Protein AF-A0A7R9CPY8-F1 (afdb_monomer_lite)

Foldseek 3Di:
DDDDDDDDDPPPVPPQFFDADPPPRHGWDGPVQFDDDDQPQFPDWDWDCGPNDTGQIFGWHAAPVRDTDGDTDGNDTDFDFDDDWAPPRDSHPPDTDTFTAHPPPRHTDDD

Structure (mmCIF, N/CA/C/O backbone):
data_AF-A0A7R9CPY8-F1
#
_entry.id   AF-A0A7R9CPY8-F1
#
loop_
_atom_site.group_PDB
_atom_site.id
_atom_site.type_symbol
_atom_site.label_atom_id
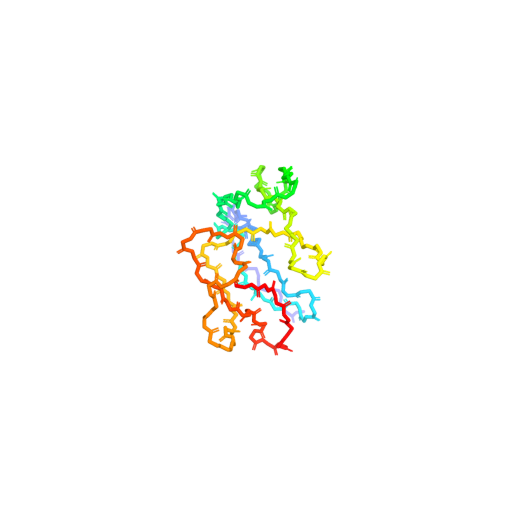_atom_site.label_alt_id
_atom_site.label_comp_id
_atom_site.label_asym_id
_atom_site.label_entity_id
_atom_site.label_seq_id
_atom_site.pdbx_PDB_ins_code
_atom_site.Cartn_x
_atom_site.Cartn_y
_atom_site.Cartn_z
_atom_site.occupancy
_atom_site.B_iso_or_equiv
_atom_site.auth_seq_id
_atom_site.auth_comp_id
_atom_site.auth_asym_id
_atom_site.auth_atom_id
_atom_site.pdbx_PDB_model_num
ATOM 1 N N . MET A 1 1 ? 20.192 -22.868 -36.093 1.00 41.28 1 MET A N 1
ATOM 2 C CA . MET A 1 1 ? 19.939 -21.900 -37.187 1.00 41.28 1 MET A CA 1
ATOM 3 C C . MET A 1 1 ? 18.525 -21.379 -36.985 1.00 41.28 1 MET A C 1
ATOM 5 O O . MET A 1 1 ? 17.602 -22.152 -37.130 1.00 41.28 1 MET A O 1
ATOM 9 N N . SER A 1 2 ? 18.276 -20.180 -36.475 1.00 39.16 2 SER A N 1
ATOM 10 C CA . SER A 1 2 ? 18.749 -18.899 -36.993 1.00 39.16 2 SER A CA 1
ATOM 11 C C . SER A 1 2 ? 18.860 -17.881 -35.854 1.00 39.16 2 SER A C 1
ATOM 13 O O . SER A 1 2 ? 17.852 -17.400 -35.345 1.00 39.16 2 SER A O 1
ATOM 15 N N . THR A 1 3 ? 20.089 -17.529 -35.491 1.00 39.97 3 THR A N 1
ATOM 16 C CA . THR A 1 3 ? 20.405 -16.391 -34.624 1.00 39.97 3 THR A CA 1
ATOM 17 C C . THR A 1 3 ? 20.321 -15.127 -35.478 1.00 39.97 3 THR A C 1
ATOM 19 O O . THR A 1 3 ? 21.138 -14.948 -36.378 1.00 39.97 3 THR A O 1
ATOM 22 N N . ARG A 1 4 ? 19.328 -14.260 -35.252 1.00 45.44 4 ARG A N 1
ATOM 23 C CA . ARG A 1 4 ? 19.349 -12.905 -35.823 1.00 45.44 4 ARG A CA 1
ATOM 24 C C . ARG A 1 4 ? 20.069 -11.988 -34.842 1.00 45.44 4 ARG A C 1
ATOM 26 O O . ARG A 1 4 ? 19.503 -11.596 -33.830 1.00 45.44 4 ARG A O 1
ATOM 33 N N . TYR A 1 5 ? 21.326 -11.684 -35.152 1.00 41.34 5 TYR A N 1
ATOM 34 C CA . TYR A 1 5 ? 22.043 -10.559 -34.567 1.00 41.34 5 TYR A CA 1
ATOM 35 C C . TYR A 1 5 ? 21.476 -9.261 -35.150 1.00 41.34 5 TYR A C 1
ATOM 37 O O . TYR A 1 5 ? 21.423 -9.102 -36.369 1.00 41.34 5 TYR A O 1
ATOM 45 N N . LEU A 1 6 ? 21.077 -8.336 -34.279 1.00 48.59 6 LEU A N 1
ATOM 46 C CA . LEU A 1 6 ? 21.001 -6.917 -34.604 1.00 48.59 6 LEU A CA 1
ATOM 47 C C . LEU A 1 6 ? 22.124 -6.193 -33.861 1.00 48.59 6 LEU A C 1
ATOM 49 O O . LEU A 1 6 ? 22.570 -6.597 -32.790 1.00 48.59 6 LEU A O 1
ATOM 53 N N . THR A 1 7 ? 22.634 -5.185 -34.545 1.00 43.38 7 THR A N 1
ATOM 54 C CA . THR A 1 7 ? 23.938 -4.551 -34.410 1.00 43.38 7 THR A CA 1
ATOM 55 C C . THR A 1 7 ? 24.119 -3.670 -33.177 1.00 43.38 7 THR A C 1
ATOM 57 O O . THR A 1 7 ? 23.185 -3.071 -32.658 1.00 43.38 7 THR A O 1
ATOM 60 N N . ASN A 1 8 ? 25.393 -3.564 -32.803 1.00 54.09 8 ASN A N 1
ATOM 61 C CA . ASN A 1 8 ? 26.033 -2.698 -31.819 1.00 54.09 8 ASN A CA 1
ATOM 62 C C . ASN A 1 8 ? 25.437 -1.273 -31.702 1.00 54.09 8 ASN A C 1
ATOM 64 O O . ASN A 1 8 ? 25.720 -0.387 -32.503 1.00 54.09 8 ASN A O 1
ATOM 68 N N . ALA A 1 9 ? 24.698 -1.047 -30.624 1.00 44.91 9 ALA A N 1
ATOM 69 C CA . ALA A 1 9 ? 24.768 0.157 -29.805 1.00 44.91 9 ALA A CA 1
ATOM 70 C C . ALA A 1 9 ? 24.902 -0.358 -28.370 1.00 44.91 9 ALA A C 1
ATOM 72 O O . ALA A 1 9 ? 24.351 -1.424 -28.081 1.00 44.91 9 ALA A O 1
ATOM 73 N N . ALA A 1 10 ? 25.639 0.336 -27.498 1.00 51.06 10 ALA A N 1
ATOM 74 C CA . ALA A 1 10 ? 25.699 0.022 -26.074 1.00 51.06 10 ALA A CA 1
ATOM 75 C C . ALA A 1 10 ? 24.273 0.038 -25.510 1.00 51.06 10 ALA A C 1
ATOM 77 O O . ALA A 1 10 ? 23.751 1.067 -25.092 1.00 51.06 10 ALA A O 1
ATOM 78 N N . SER A 1 11 ? 23.618 -1.115 -25.596 1.00 50.44 11 SER A N 1
ATOM 79 C CA . SER A 1 11 ? 22.293 -1.346 -25.083 1.00 50.44 11 SER A CA 1
ATOM 80 C C . SER A 1 11 ? 22.520 -1.428 -23.595 1.00 50.44 11 SER A C 1
ATOM 82 O O . SER A 1 11 ? 22.930 -2.462 -23.070 1.00 50.44 11 SER A O 1
ATOM 84 N N . THR A 1 12 ? 22.320 -0.306 -22.914 1.00 47.22 12 THR A N 1
ATOM 85 C CA . THR A 1 12 ? 21.840 -0.369 -21.548 1.00 47.22 12 THR A CA 1
ATOM 86 C C . THR A 1 12 ? 20.642 -1.301 -21.614 1.00 47.22 12 THR A C 1
ATOM 88 O O . THR A 1 12 ? 19.583 -0.947 -22.127 1.00 47.22 12 THR A O 1
ATOM 91 N N . VAL A 1 13 ? 20.839 -2.557 -21.213 1.00 53.62 13 VAL A N 1
ATOM 92 C CA . VAL A 1 13 ? 19.719 -3.432 -20.913 1.00 53.62 13 VAL A CA 1
ATOM 93 C C . VAL A 1 13 ? 18.980 -2.660 -19.833 1.00 53.62 13 VAL A C 1
ATOM 95 O O . VAL A 1 13 ? 19.462 -2.559 -18.705 1.00 53.62 13 VAL A O 1
ATOM 98 N N . LEU A 1 14 ? 17.890 -1.989 -20.205 1.00 56.19 14 LEU A N 1
ATOM 99 C CA . LEU A 1 14 ? 16.954 -1.442 -19.244 1.00 56.19 14 LEU A CA 1
ATOM 100 C C . LEU A 1 14 ? 16.472 -2.669 -18.484 1.00 56.19 14 LEU A C 1
ATOM 102 O O . LEU A 1 14 ? 15.665 -3.439 -18.997 1.00 56.19 14 LEU A O 1
ATOM 106 N N . SER A 1 15 ? 17.074 -2.920 -17.322 1.00 61.72 15 SER A N 1
ATOM 107 C CA . SER A 1 15 ? 16.630 -3.957 -16.403 1.00 61.72 15 SER A CA 1
ATOM 108 C C . SER A 1 15 ? 15.229 -3.555 -15.979 1.00 61.72 15 SER A C 1
ATOM 110 O O . SER A 1 15 ? 15.061 -2.734 -15.078 1.00 61.72 15 SER A O 1
ATOM 112 N N . MET A 1 16 ? 14.225 -4.050 -16.699 1.00 69.25 16 MET A N 1
ATOM 113 C CA . MET A 1 16 ? 12.835 -3.804 -16.365 1.00 69.25 16 MET A CA 1
ATOM 114 C C . MET A 1 16 ? 12.555 -4.587 -15.088 1.00 69.25 16 MET A C 1
ATOM 116 O O . MET A 1 16 ? 12.455 -5.812 -15.088 1.00 69.25 16 MET A O 1
ATOM 120 N N . ASN A 1 17 ? 12.531 -3.868 -13.975 1.00 88.38 17 ASN A N 1
ATOM 121 C CA . ASN A 1 17 ? 12.313 -4.448 -12.667 1.00 88.38 17 ASN A CA 1
ATOM 122 C C . ASN A 1 17 ? 10.814 -4.398 -12.378 1.00 88.38 17 ASN A C 1
ATOM 124 O O . ASN A 1 17 ? 10.264 -3.318 -12.154 1.00 88.38 17 ASN A O 1
ATOM 128 N N . PHE A 1 18 ? 10.171 -5.561 -12.372 1.00 92.50 18 PHE A N 1
ATOM 129 C CA . PHE A 1 18 ? 8.742 -5.703 -12.116 1.00 92.50 18 PHE A CA 1
ATOM 130 C C . PHE A 1 18 ? 8.470 -6.351 -10.763 1.00 92.50 18 PHE A C 1
ATOM 132 O O . PHE A 1 18 ? 9.186 -7.248 -10.314 1.00 92.50 18 PHE A O 1
ATOM 139 N N . LEU A 1 19 ? 7.391 -5.906 -10.127 1.00 94.88 19 LEU A N 1
ATOM 140 C CA . LEU A 1 19 ? 6.710 -6.665 -9.094 1.00 94.88 19 LEU A CA 1
ATOM 141 C C . LEU A 1 19 ? 5.840 -7.708 -9.795 1.00 94.88 19 LEU A C 1
ATOM 143 O O . LEU A 1 19 ? 5.101 -7.381 -10.723 1.00 94.88 19 LEU A O 1
ATOM 147 N N . LEU A 1 20 ? 5.938 -8.956 -9.340 1.00 96.31 20 LEU A N 1
ATOM 148 C CA . LEU A 1 20 ? 5.222 -10.091 -9.913 1.00 96.31 20 LEU A CA 1
ATOM 149 C C . LEU A 1 20 ? 4.229 -10.661 -8.904 1.00 96.31 20 LEU A C 1
ATOM 151 O O . LEU A 1 20 ? 4.467 -10.655 -7.692 1.00 96.31 20 LEU A O 1
ATOM 155 N N . CYS A 1 21 ? 3.132 -11.216 -9.407 1.00 98.06 21 CYS A N 1
ATOM 156 C CA . CYS A 1 21 ? 2.243 -12.047 -8.619 1.00 98.06 21 CYS A CA 1
ATOM 157 C C . CYS A 1 21 ? 3.017 -13.287 -8.174 1.00 98.06 21 CYS A C 1
ATOM 159 O O . CYS A 1 21 ? 3.499 -14.056 -9.003 1.00 98.06 21 CYS A O 1
ATOM 161 N N . ARG A 1 22 ? 3.104 -13.510 -6.861 1.00 97.12 22 ARG A N 1
ATOM 162 C CA . ARG A 1 22 ? 3.815 -14.670 -6.315 1.00 97.12 22 ARG A CA 1
ATOM 163 C C . ARG A 1 22 ? 3.209 -16.005 -6.759 1.00 97.12 22 ARG A C 1
ATOM 165 O O . ARG A 1 22 ? 3.945 -16.975 -6.882 1.00 97.12 22 ARG A O 1
ATOM 172 N N . GLU A 1 23 ? 1.897 -16.038 -6.981 1.00 98.44 23 GLU A N 1
ATOM 173 C CA . GLU A 1 23 ? 1.166 -17.266 -7.299 1.00 98.44 23 GLU A CA 1
ATOM 174 C C . GLU A 1 23 ? 1.342 -17.698 -8.763 1.00 98.44 23 GLU A C 1
ATOM 176 O O . GLU A 1 23 ? 1.545 -18.875 -9.033 1.00 98.44 23 GLU A O 1
ATOM 181 N N . CYS A 1 24 ? 1.279 -16.762 -9.719 1.00 98.12 24 CYS A N 1
ATOM 182 C CA . CYS A 1 24 ? 1.283 -17.095 -11.153 1.00 98.12 24 CYS A CA 1
ATOM 183 C C . CYS A 1 24 ? 2.403 -16.444 -11.977 1.00 98.12 24 CYS A C 1
ATOM 185 O O . CYS A 1 24 ? 2.529 -16.735 -13.163 1.00 98.12 24 CYS A O 1
ATOM 187 N N . GLY A 1 25 ? 3.203 -15.554 -11.386 1.00 97.31 25 GLY A N 1
ATOM 188 C CA . GLY A 1 25 ? 4.303 -14.868 -12.068 1.00 97.31 25 GLY A CA 1
ATOM 189 C C . GLY A 1 25 ? 3.891 -13.710 -12.980 1.00 97.31 25 GLY A C 1
ATOM 190 O O . GLY A 1 25 ? 4.763 -13.113 -13.596 1.00 97.31 25 GLY A O 1
ATOM 191 N N . ALA A 1 26 ? 2.601 -13.369 -13.067 1.00 97.44 26 ALA A N 1
ATOM 192 C CA . ALA A 1 26 ? 2.146 -12.239 -13.874 1.00 97.44 26 ALA A CA 1
ATOM 193 C C . ALA A 1 26 ? 2.645 -10.889 -13.335 1.00 97.44 26 ALA A C 1
ATOM 195 O O . ALA A 1 26 ? 2.687 -10.685 -12.118 1.00 97.44 26 ALA A O 1
ATOM 196 N N . ASP A 1 27 ? 2.945 -9.955 -14.236 1.00 96.25 27 ASP A N 1
ATOM 197 C CA . ASP A 1 27 ? 3.370 -8.599 -13.890 1.00 96.25 27 ASP A CA 1
ATOM 198 C C . ASP A 1 27 ? 2.250 -7.840 -13.161 1.00 96.25 27 ASP A C 1
ATOM 200 O O . ASP A 1 27 ? 1.129 -7.715 -13.659 1.00 96.25 27 ASP A O 1
ATOM 204 N N . THR A 1 28 ? 2.550 -7.303 -11.976 1.00 97.06 28 THR A N 1
ATOM 205 C CA . THR A 1 28 ? 1.597 -6.511 -11.181 1.00 97.06 28 THR A CA 1
ATOM 206 C C . THR A 1 28 ? 1.913 -5.027 -11.237 1.00 97.06 28 THR A C 1
ATOM 208 O O . THR A 1 28 ? 0.999 -4.215 -11.332 1.00 97.06 28 THR A O 1
ATOM 211 N N . ALA A 1 29 ? 3.185 -4.635 -11.209 1.00 96.56 29 ALA A N 1
ATOM 212 C CA . ALA A 1 29 ? 3.582 -3.237 -11.328 1.00 96.56 29 ALA A CA 1
ATOM 213 C C . ALA A 1 29 ? 5.037 -3.109 -11.776 1.00 96.56 29 ALA A C 1
ATOM 215 O O . ALA A 1 29 ? 5.891 -3.901 -11.382 1.00 96.56 29 ALA A O 1
ATOM 216 N N . ASP A 1 30 ?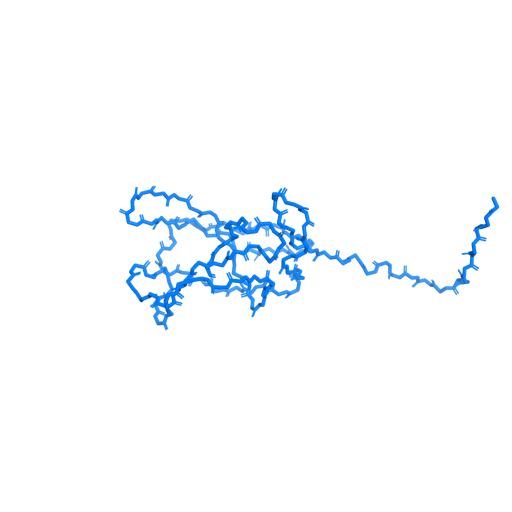 5.339 -2.062 -12.537 1.00 94.19 30 ASP A N 1
ATOM 217 C CA . ASP A 1 30 ? 6.719 -1.622 -12.723 1.00 94.19 30 ASP A CA 1
ATOM 218 C C . ASP A 1 30 ? 7.263 -1.047 -11.401 1.00 94.19 30 ASP A C 1
ATOM 220 O O . ASP A 1 30 ? 6.571 -0.306 -10.697 1.00 94.19 30 ASP A O 1
ATOM 224 N N . SER A 1 31 ? 8.503 -1.376 -11.040 1.00 93.44 31 SER A N 1
ATOM 225 C CA . SER A 1 31 ? 9.130 -0.907 -9.793 1.00 93.44 31 SER A CA 1
ATOM 226 C C . SER A 1 31 ? 9.324 0.615 -9.717 1.00 93.44 31 SER A C 1
ATOM 228 O O . SER A 1 31 ? 9.485 1.170 -8.621 1.00 93.44 31 SER A O 1
ATOM 230 N N . SER A 1 32 ? 9.266 1.322 -10.849 1.00 92.12 32 SER A N 1
ATOM 231 C CA . SER A 1 32 ? 9.211 2.787 -10.891 1.00 92.12 32 SER A CA 1
ATOM 232 C C . SER A 1 32 ? 7.962 3.344 -10.204 1.00 92.12 32 SER A C 1
ATOM 234 O O . SER A 1 32 ? 8.015 4.452 -9.670 1.00 92.12 32 SER A O 1
ATOM 236 N N . TYR A 1 33 ? 6.881 2.561 -10.117 1.00 95.31 33 TYR A N 1
ATOM 237 C CA . TYR A 1 33 ? 5.663 2.944 -9.408 1.00 95.31 33 TYR A CA 1
ATOM 238 C C . TYR A 1 33 ? 5.749 2.790 -7.891 1.00 95.31 33 TYR A C 1
ATOM 240 O O . TYR A 1 33 ? 4.815 3.208 -7.212 1.00 95.31 33 TYR A O 1
ATOM 248 N N . LEU A 1 34 ? 6.844 2.260 -7.328 1.00 94.38 34 LEU A N 1
ATOM 249 C CA . LEU A 1 34 ? 7.062 2.338 -5.880 1.00 94.38 34 LEU A CA 1
ATOM 250 C C . LEU A 1 34 ? 7.033 3.805 -5.446 1.00 94.38 34 LEU A C 1
ATOM 252 O O . LEU A 1 34 ? 7.801 4.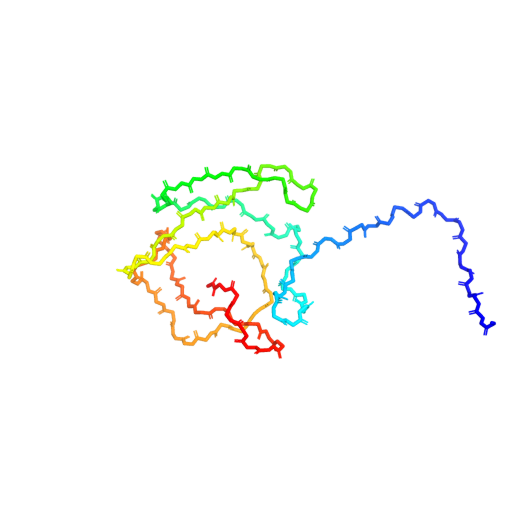638 -5.944 1.00 94.38 34 LEU A O 1
ATOM 256 N N . TYR A 1 35 ? 6.122 4.094 -4.527 1.00 93.00 35 TYR A N 1
ATOM 257 C CA . TYR A 1 35 ? 5.814 5.427 -4.043 1.00 93.00 35 TYR A CA 1
ATOM 258 C C . TYR A 1 35 ? 5.834 5.414 -2.523 1.00 93.00 35 TYR A C 1
ATOM 260 O O . TYR A 1 35 ? 5.367 4.458 -1.917 1.00 93.00 35 TYR A O 1
ATOM 268 N N . ASN A 1 36 ? 6.373 6.453 -1.892 1.00 90.31 36 ASN A N 1
ATOM 269 C CA . ASN A 1 36 ? 6.625 6.444 -0.454 1.00 90.31 36 ASN A CA 1
ATOM 270 C C . ASN A 1 36 ? 5.521 7.213 0.284 1.00 90.31 36 ASN A C 1
ATOM 272 O O . ASN A 1 36 ? 5.674 8.405 0.541 1.00 90.31 36 ASN A O 1
ATOM 276 N N . ILE A 1 37 ? 4.426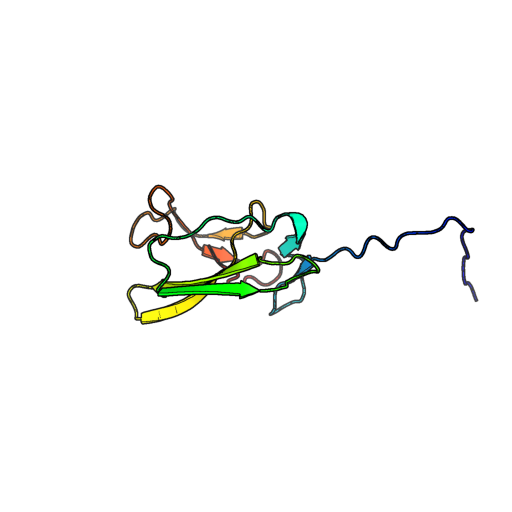 6.532 0.639 1.00 91.62 37 ILE A N 1
ATOM 277 C CA . ILE A 1 37 ? 3.453 7.033 1.621 1.00 91.62 37 ILE A CA 1
ATOM 278 C C . ILE A 1 37 ? 3.600 6.226 2.901 1.00 91.62 37 ILE A C 1
ATOM 280 O O . ILE A 1 37 ? 3.545 4.997 2.887 1.00 91.62 37 ILE A O 1
ATOM 284 N N . PHE A 1 38 ? 3.715 6.933 4.020 1.00 93.69 38 PHE A N 1
ATOM 285 C CA . PHE A 1 38 ? 3.748 6.322 5.339 1.00 93.69 38 PHE A CA 1
ATOM 286 C C . PHE A 1 38 ? 2.351 6.275 5.953 1.00 93.69 38 PHE A C 1
ATOM 288 O O . PHE A 1 38 ? 1.640 7.277 6.001 1.00 93.69 38 PHE A O 1
ATOM 295 N N . SER A 1 39 ? 1.981 5.104 6.451 1.00 96.44 39 SER A N 1
ATOM 296 C CA . SER A 1 39 ? 0.838 4.925 7.329 1.00 96.44 39 SER A CA 1
ATOM 297 C C . SER A 1 39 ? 1.225 5.360 8.750 1.00 96.44 39 SER A C 1
ATOM 299 O O . SER A 1 39 ? 2.236 4.879 9.272 1.00 96.44 39 SER A O 1
ATOM 301 N N . PRO A 1 40 ? 0.420 6.205 9.419 1.00 96.38 40 PRO A N 1
ATOM 302 C CA . PRO A 1 40 ? 0.607 6.513 10.838 1.00 96.38 40 PRO A CA 1
ATOM 303 C C . PRO A 1 40 ? 0.267 5.327 11.757 1.00 96.38 40 PRO A C 1
ATOM 305 O O . PRO A 1 40 ? 0.531 5.391 12.951 1.00 96.38 40 PRO A O 1
ATOM 308 N N . LEU A 1 41 ? -0.319 4.255 11.211 1.00 96.75 41 LEU A N 1
ATOM 309 C CA . LEU A 1 41 ? -0.668 3.026 11.925 1.00 96.75 41 LEU A CA 1
ATOM 310 C C . LEU A 1 41 ? 0.368 1.905 11.718 1.00 96.75 41 LEU A C 1
ATOM 312 O O . LEU A 1 41 ? 0.151 0.777 12.157 1.00 96.75 41 LEU A O 1
ATOM 316 N N . ALA A 1 42 ? 1.498 2.191 11.059 1.00 97.25 42 ALA A N 1
ATOM 317 C CA . ALA A 1 42 ? 2.597 1.240 10.924 1.00 97.25 42 ALA A CA 1
ATOM 318 C C . ALA A 1 42 ? 3.215 0.920 12.293 1.00 97.25 42 ALA A C 1
ATOM 320 O O . ALA A 1 42 ? 3.728 1.805 12.973 1.00 97.25 42 ALA A O 1
ATOM 321 N N . LEU A 1 43 ? 3.224 -0.363 12.667 1.00 96.75 43 LEU A N 1
ATOM 322 C CA . LEU A 1 43 ? 3.848 -0.838 13.906 1.00 96.75 43 LEU A CA 1
ATOM 323 C C . LEU A 1 43 ? 5.370 -0.692 13.854 1.00 96.75 43 LEU A C 1
ATOM 325 O O . LEU A 1 43 ? 6.015 -0.330 14.833 1.00 96.75 43 LEU A O 1
ATOM 329 N N . VAL A 1 44 ? 5.942 -1.021 12.696 1.00 94.81 44 VAL A N 1
ATOM 330 C CA . VAL A 1 44 ? 7.375 -0.944 12.414 1.00 94.81 44 VAL A CA 1
ATOM 331 C C . VAL A 1 44 ? 7.556 -0.533 10.961 1.00 94.81 44 VAL A C 1
ATOM 333 O O . VAL A 1 44 ? 6.819 -0.972 10.075 1.00 94.81 44 VAL A O 1
ATOM 336 N N . GLN A 1 45 ? 8.576 0.276 10.707 1.00 90.81 45 GLN A N 1
ATOM 337 C CA . GLN A 1 45 ? 9.000 0.656 9.368 1.00 90.81 45 GLN A CA 1
ATOM 338 C C . GLN A 1 45 ? 10.447 0.216 9.161 1.00 90.81 45 GLN A C 1
ATOM 340 O O . GLN A 1 45 ? 11.285 0.348 10.051 1.00 90.81 45 GLN A O 1
ATOM 345 N N . SER A 1 46 ? 10.741 -0.321 7.980 1.00 92.75 46 SER A N 1
ATOM 346 C CA . SER A 1 46 ? 12.106 -0.667 7.587 1.00 92.75 46 SER A CA 1
ATOM 347 C C . SER A 1 46 ? 12.376 -0.187 6.172 1.00 92.75 46 SER A C 1
ATOM 349 O O . SER A 1 46 ? 11.582 -0.430 5.265 1.00 92.75 46 SER A O 1
ATOM 351 N N . ASN A 1 47 ? 13.509 0.478 5.987 1.00 93.38 47 ASN A N 1
ATOM 352 C CA . ASN A 1 47 ? 13.994 0.847 4.668 1.00 93.38 47 ASN A CA 1
ATOM 353 C C . ASN A 1 47 ? 14.704 -0.353 4.051 1.00 93.38 47 ASN A C 1
ATOM 355 O O . ASN A 1 47 ? 15.647 -0.887 4.635 1.00 93.38 47 ASN A O 1
ATOM 359 N N . GLN A 1 48 ? 14.254 -0.773 2.873 1.00 92.69 48 GLN A N 1
ATOM 360 C CA . GLN A 1 48 ? 14.834 -1.907 2.159 1.00 92.69 48 GLN A CA 1
ATOM 361 C C . GLN A 1 48 ? 15.359 -1.471 0.795 1.00 92.69 48 GLN A C 1
ATOM 363 O O . GLN A 1 48 ? 14.857 -0.523 0.189 1.00 92.69 48 GLN A O 1
ATOM 368 N N . SER A 1 49 ? 16.398 -2.159 0.322 1.00 91.69 49 SER A N 1
ATOM 369 C CA . SER A 1 49 ? 16.846 -2.018 -1.061 1.00 91.69 49 SER A CA 1
ATOM 370 C C . SER A 1 49 ? 16.042 -2.989 -1.919 1.00 91.69 49 SER A C 1
ATOM 372 O O . SER A 1 49 ? 16.234 -4.198 -1.814 1.00 91.69 49 SER A O 1
ATOM 374 N N . LEU A 1 50 ? 15.118 -2.470 -2.727 1.00 89.12 50 LEU A N 1
ATOM 375 C CA . LEU A 1 50 ? 14.245 -3.257 -3.600 1.00 89.12 50 LEU A CA 1
ATOM 376 C C . LEU A 1 50 ? 14.402 -2.760 -5.035 1.00 89.12 50 LEU A C 1
ATOM 378 O O . LEU A 1 50 ? 14.363 -1.556 -5.277 1.00 89.12 50 LEU A O 1
ATOM 382 N N . PHE A 1 51 ? 14.569 -3.679 -5.990 1.00 88.25 51 PHE A N 1
ATOM 383 C CA . PHE A 1 51 ? 14.632 -3.352 -7.424 1.00 88.25 51 PHE A CA 1
ATOM 384 C C . PHE A 1 51 ? 15.717 -2.323 -7.794 1.00 88.25 51 PHE A C 1
ATOM 386 O O . PHE A 1 51 ? 15.515 -1.469 -8.654 1.00 88.25 51 PHE A O 1
ATOM 393 N N . GLY A 1 52 ? 16.859 -2.358 -7.099 1.00 84.56 52 GLY A N 1
ATOM 394 C CA . GLY A 1 52 ? 17.939 -1.380 -7.281 1.00 84.56 52 GLY A CA 1
ATOM 395 C C . GLY A 1 52 ? 17.638 0.015 -6.716 1.00 84.56 52 GLY A C 1
ATOM 396 O O . GLY A 1 52 ? 18.488 0.896 -6.800 1.00 84.56 52 GLY A O 1
ATOM 397 N N . ARG A 1 53 ? 16.462 0.228 -6.109 1.00 83.56 53 ARG A N 1
ATOM 398 C CA . ARG A 1 53 ? 16.126 1.450 -5.370 1.00 83.56 53 ARG A CA 1
ATOM 399 C C . ARG A 1 53 ? 16.494 1.262 -3.905 1.00 83.56 53 ARG A C 1
ATOM 401 O O . ARG A 1 53 ? 16.113 0.273 -3.281 1.00 83.56 53 ARG A O 1
ATOM 408 N N . HIS A 1 54 ? 17.217 2.227 -3.353 1.00 85.38 54 HIS A N 1
ATOM 409 C CA . HIS A 1 54 ? 17.498 2.281 -1.923 1.00 85.38 54 HIS A CA 1
ATOM 410 C C . HIS A 1 54 ? 16.341 2.940 -1.172 1.00 85.38 54 HIS A C 1
ATOM 412 O O . HIS A 1 54 ? 15.607 3.756 -1.730 1.00 85.38 54 HIS A O 1
ATOM 418 N N . SER A 1 55 ? 16.210 2.604 0.111 1.00 89.44 55 SER A N 1
ATOM 419 C CA . SER A 1 55 ? 15.261 3.245 1.026 1.00 89.44 55 SER A CA 1
ATOM 420 C C . SER A 1 55 ? 13.795 3.148 0.596 1.00 89.44 55 SER A C 1
ATOM 422 O O . SER A 1 55 ? 13.037 4.105 0.747 1.00 89.44 55 SER A O 1
ATOM 424 N N . VAL A 1 56 ? 13.383 1.988 0.076 1.00 92.75 56 VAL A N 1
ATOM 425 C CA . VAL A 1 56 ? 11.964 1.686 -0.146 1.00 92.75 56 VAL A CA 1
ATOM 426 C C . VAL A 1 56 ? 11.321 1.359 1.207 1.00 92.75 56 VAL A C 1
ATOM 428 O O . VAL A 1 56 ? 11.766 0.406 1.859 1.00 92.75 56 VAL A O 1
ATOM 431 N N . PRO A 1 57 ? 10.296 2.110 1.652 1.00 93.00 57 PRO A N 1
ATOM 432 C CA . PRO A 1 57 ? 9.616 1.842 2.908 1.00 93.00 57 PRO A CA 1
ATOM 433 C C . PRO A 1 57 ? 8.829 0.539 2.838 1.00 93.00 57 PRO A C 1
ATOM 435 O O . PRO A 1 57 ? 7.901 0.397 2.044 1.00 93.00 57 PRO A O 1
ATOM 438 N N . VAL A 1 58 ? 9.172 -0.396 3.716 1.00 96.31 58 VAL A N 1
ATOM 439 C CA . VAL A 1 58 ? 8.364 -1.580 4.002 1.00 96.31 58 VAL A CA 1
ATOM 440 C C . VAL A 1 58 ? 7.739 -1.393 5.376 1.00 96.31 58 VAL A C 1
ATOM 442 O O . VAL A 1 58 ? 8.451 -1.268 6.377 1.00 96.31 58 VAL A O 1
ATOM 445 N N . GLN A 1 59 ? 6.411 -1.371 5.411 1.00 97.06 59 GLN A N 1
ATOM 446 C CA . GLN A 1 59 ? 5.610 -1.040 6.586 1.00 97.06 59 GLN A CA 1
ATOM 447 C C . GLN A 1 59 ? 4.943 -2.297 7.129 1.00 97.06 59 GLN A C 1
ATOM 449 O O . GLN A 1 59 ? 4.297 -3.027 6.380 1.00 97.06 59 GLN A O 1
ATOM 454 N N . PHE A 1 60 ? 5.108 -2.559 8.421 1.00 97.56 60 PHE A N 1
ATOM 455 C CA . PHE A 1 60 ? 4.402 -3.633 9.108 1.00 97.56 60 PHE A CA 1
ATOM 456 C C . PHE A 1 60 ? 3.074 -3.098 9.627 1.00 97.56 60 PHE A C 1
ATOM 458 O O . PHE A 1 60 ? 3.049 -2.276 10.542 1.00 97.56 60 PHE A O 1
ATOM 465 N N . LEU A 1 61 ? 1.988 -3.562 9.022 1.00 98.12 61 LEU A N 1
ATOM 466 C CA . LEU A 1 61 ? 0.623 -3.152 9.333 1.00 98.12 61 LEU A CA 1
ATOM 467 C C . LEU A 1 61 ? -0.161 -4.346 9.861 1.00 98.12 61 LEU A C 1
ATOM 469 O O . LEU A 1 61 ? 0.049 -5.472 9.414 1.00 98.12 61 LEU A O 1
ATOM 473 N N . GLU A 1 62 ? -1.036 -4.105 10.829 1.00 98.31 62 GLU A N 1
ATOM 474 C CA . GLU A 1 62 ? -1.842 -5.137 11.477 1.00 98.31 62 GLU A CA 1
ATOM 475 C C . GLU A 1 62 ? -3.322 -4.826 11.253 1.00 98.31 62 GLU A C 1
ATOM 477 O O . GLU A 1 62 ? -3.757 -3.682 11.403 1.00 98.31 62 GLU A O 1
ATOM 482 N N . ASN A 1 63 ? -4.091 -5.821 10.818 1.00 97.50 63 ASN A N 1
ATOM 483 C CA . ASN A 1 63 ? -5.536 -5.667 10.671 1.00 97.50 63 ASN A CA 1
ATOM 484 C C . ASN A 1 63 ? -6.249 -5.868 12.029 1.00 97.50 63 ASN A C 1
ATOM 486 O O . ASN A 1 63 ? -5.630 -6.341 12.983 1.00 97.50 63 ASN A O 1
ATOM 490 N N . PRO A 1 64 ? -7.562 -5.587 12.136 1.00 97.62 64 PRO A N 1
ATOM 491 C CA . PRO A 1 64 ? -8.310 -5.759 13.389 1.00 97.62 64 PRO A CA 1
ATOM 492 C C . PRO A 1 64 ? -8.331 -7.187 13.959 1.00 97.62 64 PRO A C 1
ATOM 494 O O . PRO A 1 64 ? -8.700 -7.377 15.113 1.00 97.62 64 PRO A O 1
ATOM 497 N N . LEU A 1 65 ? -7.953 -8.193 13.161 1.00 97.56 65 LEU A N 1
ATOM 498 C CA . LEU A 1 65 ? -7.848 -9.594 13.580 1.00 97.56 65 LEU A CA 1
ATOM 499 C C . LEU A 1 65 ? -6.433 -9.972 14.057 1.00 97.56 65 LEU A C 1
ATOM 501 O O . LEU A 1 65 ? -6.174 -11.146 14.314 1.00 97.56 65 LEU A O 1
ATOM 505 N N . GLY A 1 66 ? -5.502 -9.018 14.144 1.00 97.56 66 GLY A N 1
ATOM 506 C CA . GLY A 1 66 ? -4.116 -9.264 14.554 1.00 97.56 66 GLY A CA 1
ATOM 507 C C . GLY A 1 66 ? -3.221 -9.847 13.452 1.00 97.56 66 GLY A C 1
ATOM 508 O O . GLY A 1 66 ? -2.089 -10.252 13.721 1.00 97.56 66 GLY A O 1
ATOM 509 N N . ILE A 1 67 ? -3.695 -9.916 12.202 1.00 97.81 67 ILE A N 1
ATOM 510 C CA . ILE A 1 67 ? -2.910 -10.427 11.070 1.00 97.81 67 ILE A CA 1
ATOM 511 C C . ILE A 1 67 ? -1.985 -9.322 10.569 1.00 97.81 67 ILE A C 1
ATOM 513 O O . ILE A 1 67 ? -2.429 -8.211 10.277 1.00 97.81 67 ILE A O 1
ATOM 517 N N . ARG A 1 68 ? -0.697 -9.653 10.435 1.00 97.44 68 ARG A N 1
ATOM 518 C CA . ARG A 1 68 ? 0.360 -8.712 10.055 1.00 97.44 68 ARG A CA 1
ATOM 519 C C . ARG A 1 68 ? 0.749 -8.835 8.592 1.00 97.44 68 ARG A C 1
ATOM 521 O O . ARG A 1 68 ? 0.975 -9.933 8.087 1.00 97.44 68 ARG A O 1
ATOM 528 N N . PHE A 1 69 ? 0.941 -7.689 7.953 1.00 97.75 69 PHE A N 1
ATOM 529 C CA . PHE A 1 69 ? 1.311 -7.563 6.551 1.00 97.75 69 PHE A CA 1
ATOM 530 C C . PHE A 1 69 ? 2.549 -6.686 6.403 1.00 97.75 69 PHE A C 1
ATOM 532 O O . PHE A 1 69 ? 2.689 -5.672 7.083 1.00 97.75 69 PHE A O 1
ATOM 539 N N . ARG A 1 70 ? 3.441 -7.070 5.486 1.00 96.88 70 ARG A N 1
ATOM 540 C CA . ARG A 1 70 ? 4.535 -6.216 5.013 1.00 96.88 70 ARG A CA 1
ATOM 541 C C . ARG A 1 70 ? 4.062 -5.508 3.756 1.00 96.88 70 ARG A C 1
ATOM 543 O O . ARG A 1 70 ? 3.905 -6.150 2.722 1.00 96.88 70 ARG A O 1
ATOM 550 N N . VAL A 1 71 ? 3.843 -4.207 3.859 1.00 97.12 71 VAL A N 1
ATOM 551 C CA . VAL A 1 71 ? 3.233 -3.401 2.804 1.00 97.12 71 VAL A CA 1
ATOM 552 C C . VAL A 1 71 ? 4.261 -2.438 2.223 1.00 97.12 71 VAL A C 1
ATOM 554 O O . VAL A 1 71 ? 4.965 -1.741 2.956 1.00 97.12 71 VAL A O 1
ATOM 557 N N . VAL A 1 72 ? 4.325 -2.406 0.895 1.00 96.75 72 VAL A N 1
ATOM 558 C CA . VAL A 1 72 ? 4.917 -1.316 0.113 1.00 96.75 72 VAL A CA 1
ATOM 559 C C . VAL A 1 72 ? 3.784 -0.588 -0.597 1.00 96.75 72 VAL A C 1
ATOM 561 O O . VAL A 1 72 ? 2.773 -1.200 -0.936 1.00 96.75 72 VAL A O 1
ATOM 564 N N . THR A 1 73 ? 3.943 0.707 -0.827 1.00 97.06 73 THR A N 1
ATOM 565 C CA . THR A 1 73 ? 2.947 1.515 -1.534 1.00 97.06 73 THR A CA 1
ATOM 566 C C . THR A 1 73 ? 3.362 1.732 -2.986 1.00 97.06 73 THR A C 1
ATOM 568 O O . THR A 1 73 ? 4.539 1.929 -3.298 1.00 97.06 73 THR A O 1
ATOM 571 N N . LEU A 1 74 ? 2.384 1.673 -3.886 1.00 96.62 74 LEU A N 1
ATOM 572 C CA . LEU A 1 74 ? 2.562 1.852 -5.324 1.00 96.62 74 LEU A CA 1
ATOM 573 C C . LEU A 1 74 ? 1.638 2.977 -5.792 1.00 96.62 74 LEU A C 1
ATOM 575 O O . LEU A 1 74 ? 0.492 3.050 -5.360 1.00 96.62 74 LEU A O 1
ATOM 579 N N . SER A 1 75 ? 2.106 3.835 -6.694 1.00 96.62 75 SER A N 1
ATOM 580 C CA . SER A 1 75 ? 1.255 4.841 -7.346 1.00 96.62 75 SER A CA 1
ATOM 581 C C . SER A 1 75 ? 0.386 4.246 -8.458 1.00 96.62 75 SER A C 1
ATOM 583 O O . SER A 1 75 ? -0.611 4.850 -8.851 1.00 96.62 75 SER A O 1
ATOM 585 N N . LYS A 1 76 ? 0.753 3.065 -8.972 1.00 96.81 76 LYS A N 1
ATOM 586 C CA . LYS A 1 76 ? -0.000 2.316 -9.980 1.00 96.81 76 LYS A CA 1
ATOM 587 C C . LYS A 1 76 ? 0.285 0.818 -9.869 1.00 96.81 76 LYS A C 1
ATOM 589 O O . LYS A 1 76 ? 1.432 0.422 -9.674 1.00 96.81 76 LYS A O 1
ATOM 594 N N . ALA A 1 77 ? -0.751 0.004 -10.052 1.00 97.06 77 ALA A N 1
ATOM 595 C CA . ALA A 1 77 ? -0.666 -1.450 -10.145 1.00 97.06 77 ALA A CA 1
ATOM 596 C C . ALA A 1 77 ? -1.741 -1.999 -11.102 1.00 97.06 77 ALA A C 1
ATOM 598 O O . ALA A 1 77 ? -2.750 -1.344 -11.365 1.00 97.06 77 ALA A O 1
ATOM 599 N N . SER A 1 78 ? -1.508 -3.198 -11.624 1.00 97.62 78 SER A N 1
ATOM 600 C CA . SER A 1 78 ? -2.442 -4.003 -12.404 1.00 97.62 78 SER A CA 1
ATOM 601 C C . SER A 1 78 ? -3.098 -5.029 -11.484 1.00 97.62 78 SER A C 1
ATOM 603 O O . SER A 1 78 ? -2.482 -6.022 -11.090 1.00 97.62 78 SER A O 1
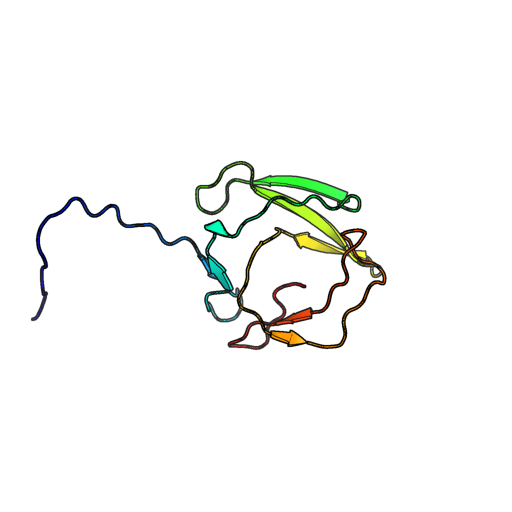ATOM 605 N N . CYS A 1 79 ? -4.346 -4.767 -11.107 1.00 97.75 79 CYS A N 1
ATOM 606 C CA . CYS A 1 79 ? -5.172 -5.692 -10.346 1.00 97.75 79 CYS A CA 1
ATOM 607 C C . CYS A 1 79 ? -6.660 -5.405 -10.550 1.00 97.75 79 CYS A C 1
ATOM 609 O O . CYS A 1 79 ? -7.060 -4.318 -10.975 1.00 97.75 79 CYS A O 1
ATOM 611 N N . THR A 1 80 ? -7.488 -6.387 -10.217 1.00 98.12 80 THR A N 1
ATOM 612 C CA . THR A 1 80 ? -8.940 -6.263 -10.198 1.00 98.12 80 THR A CA 1
ATOM 613 C C . THR A 1 80 ? -9.387 -5.937 -8.782 1.00 98.12 80 THR A C 1
ATOM 615 O O . THR A 1 80 ? -9.287 -6.769 -7.882 1.00 98.12 80 THR A O 1
ATOM 618 N N . GLY A 1 81 ? -9.883 -4.717 -8.587 1.00 97.06 81 GLY A N 1
ATOM 619 C CA . GLY A 1 81 ? -10.442 -4.294 -7.311 1.00 97.06 81 GLY A CA 1
ATOM 620 C C . GLY A 1 81 ? -11.839 -4.877 -7.086 1.00 97.06 81 GLY A C 1
ATOM 621 O O . GLY A 1 81 ? -12.753 -4.475 -7.810 1.00 97.06 81 GLY A O 1
ATOM 622 N N . VAL A 1 82 ? -12.023 -5.746 -6.095 1.00 96.56 82 VAL A N 1
ATOM 623 C CA . VAL A 1 82 ? -13.307 -6.404 -5.783 1.00 96.56 82 VAL A CA 1
ATOM 624 C C . VAL A 1 82 ? -13.996 -5.773 -4.574 1.00 96.56 82 VAL A C 1
ATOM 626 O O . VAL A 1 82 ? -13.346 -5.118 -3.764 1.00 96.56 82 VAL A O 1
ATOM 629 N N . ASP A 1 83 ? -15.310 -5.969 -4.479 1.00 94.75 83 ASP A N 1
ATOM 630 C CA . ASP A 1 83 ? -16.197 -5.382 -3.468 1.00 94.75 83 ASP A CA 1
ATOM 631 C C . ASP A 1 83 ? -16.315 -3.845 -3.507 1.00 94.75 83 ASP A C 1
ATOM 633 O O . ASP A 1 83 ? -15.778 -3.150 -4.379 1.00 94.75 83 ASP A O 1
ATOM 637 N N . GLN A 1 84 ? -17.121 -3.321 -2.582 1.00 97.06 84 GLN A N 1
ATOM 638 C CA . GLN A 1 84 ? -17.303 -1.888 -2.367 1.00 97.06 84 GLN A CA 1
ATOM 639 C C . GLN A 1 84 ? -16.136 -1.319 -1.559 1.00 97.06 84 GLN A C 1
ATOM 641 O O . GLN A 1 84 ? -15.581 -1.999 -0.696 1.00 97.06 84 GLN A O 1
ATOM 646 N N . TRP A 1 85 ? -15.810 -0.051 -1.808 1.00 97.94 85 TRP A N 1
ATOM 647 C CA . TRP A 1 85 ? -14.840 0.696 -1.012 1.00 97.94 85 TRP A CA 1
ATOM 648 C C . TRP A 1 85 ? -15.228 0.715 0.470 1.00 97.94 85 TRP A C 1
ATOM 650 O O . TRP A 1 85 ? -16.376 0.996 0.811 1.00 97.94 85 TRP A O 1
ATOM 660 N N . GLN A 1 86 ? -14.251 0.454 1.333 1.00 97.69 86 GLN A N 1
ATOM 661 C CA . GLN A 1 86 ? -14.372 0.436 2.785 1.00 97.69 86 GLN A CA 1
ATOM 662 C C . GLN A 1 86 ? -13.497 1.528 3.388 1.00 97.69 86 GLN A C 1
ATOM 664 O O . GLN A 1 86 ? -12.320 1.650 3.055 1.00 97.69 86 GLN A O 1
ATOM 669 N N . SER A 1 87 ? -14.060 2.316 4.296 1.00 97.31 87 SER A N 1
ATOM 670 C CA . SER A 1 87 ? -13.299 3.322 5.052 1.00 97.31 87 SER A CA 1
ATOM 671 C C . SER A 1 87 ? -12.880 2.812 6.431 1.00 97.31 87 SER A C 1
ATOM 673 O O . SER A 1 87 ? -11.928 3.329 7.019 1.00 97.31 87 SER A O 1
ATOM 675 N N . ASP A 1 88 ? -13.571 1.793 6.942 1.00 96.12 88 ASP A N 1
ATOM 676 C CA . ASP A 1 88 ? -13.311 1.237 8.263 1.00 96.12 88 ASP A CA 1
ATOM 677 C C . ASP A 1 88 ? -11.929 0.590 8.322 1.00 96.12 88 ASP A C 1
ATOM 679 O O . ASP A 1 88 ? -11.498 -0.090 7.392 1.00 96.12 88 ASP A O 1
ATOM 683 N N . PHE A 1 89 ? -11.227 0.802 9.435 1.00 96.25 89 PHE A N 1
ATOM 684 C CA . PHE A 1 89 ? -9.911 0.210 9.701 1.00 96.25 89 PHE A CA 1
ATOM 685 C C . PHE A 1 89 ? -8.847 0.496 8.628 1.00 96.25 89 PHE A C 1
ATOM 687 O O . PHE A 1 89 ? -7.887 -0.262 8.489 1.00 96.25 89 PHE A O 1
ATOM 694 N N . SER A 1 90 ? -8.991 1.592 7.877 1.00 97.62 90 SER A N 1
ATOM 695 C CA . SER A 1 90 ? -7.970 2.016 6.923 1.00 97.62 90 SER A CA 1
ATOM 696 C C . SER A 1 90 ? -6.650 2.312 7.632 1.00 97.62 90 SER A C 1
ATOM 698 O O . SER A 1 90 ? -6.594 3.083 8.592 1.00 97.62 90 SER A O 1
ATOM 700 N N . TRP A 1 91 ? -5.560 1.748 7.115 1.00 97.81 91 TRP A N 1
ATOM 701 C CA . TRP A 1 91 ? -4.211 2.080 7.568 1.00 97.81 91 TRP A CA 1
ATOM 702 C C . TRP A 1 91 ? -3.762 3.476 7.130 1.00 97.81 91 TRP A C 1
ATOM 704 O O . TRP A 1 91 ? -2.810 4.018 7.689 1.00 97.81 91 TRP A O 1
ATOM 714 N N . PHE A 1 92 ? -4.427 4.080 6.148 1.00 97.06 92 PHE A N 1
ATOM 715 C CA . PHE A 1 92 ? -4.064 5.376 5.587 1.00 97.06 92 PHE A CA 1
ATOM 716 C C . PHE A 1 92 ? -5.233 6.349 5.796 1.00 97.06 92 PHE A C 1
ATOM 718 O O . PHE A 1 92 ? -6.180 6.344 5.009 1.00 97.06 92 PHE A O 1
ATOM 725 N N . PRO A 1 93 ? -5.211 7.180 6.858 1.00 95.62 93 PRO A N 1
ATOM 726 C CA . PRO A 1 93 ? -6.292 8.124 7.128 1.00 95.62 93 PRO A CA 1
ATOM 727 C C . PRO A 1 93 ? -6.603 9.011 5.917 1.00 95.62 93 PRO A C 1
ATOM 729 O O . PRO A 1 93 ? -5.695 9.550 5.285 1.00 95.62 93 PRO A O 1
ATOM 732 N N . GLY A 1 94 ? -7.890 9.150 5.595 1.00 95.75 94 GLY A N 1
ATOM 733 C CA . GLY A 1 94 ? -8.360 9.861 4.400 1.00 95.75 94 GLY A CA 1
ATOM 734 C C . GLY A 1 94 ? -8.487 8.994 3.139 1.00 95.75 94 GLY A C 1
ATOM 735 O O . GLY A 1 94 ? -8.982 9.491 2.132 1.00 95.75 94 GLY A O 1
ATOM 736 N N . TYR A 1 95 ? -8.106 7.713 3.193 1.00 96.94 95 TYR A N 1
ATOM 737 C CA . TYR A 1 95 ? -8.255 6.761 2.090 1.00 96.94 95 TYR A CA 1
ATOM 738 C C . TYR A 1 95 ? -9.227 5.638 2.455 1.00 96.94 95 TYR A C 1
ATOM 740 O O . TYR A 1 95 ? -9.138 5.060 3.541 1.00 96.94 95 TYR A O 1
ATOM 748 N N . ALA A 1 96 ? -10.106 5.299 1.514 1.00 97.94 96 ALA A N 1
ATOM 749 C CA . ALA A 1 96 ? -10.840 4.040 1.519 1.00 97.94 96 ALA A CA 1
ATOM 750 C C . ALA A 1 96 ? -10.020 2.953 0.805 1.00 97.94 96 ALA A C 1
ATOM 752 O O . ALA A 1 96 ? -9.181 3.253 -0.045 1.00 97.94 96 ALA A O 1
ATOM 753 N N . TRP A 1 97 ? -10.283 1.693 1.128 1.00 97.69 97 TRP A N 1
ATOM 754 C CA . TRP A 1 97 ? -9.609 0.525 0.572 1.00 97.69 97 TRP A CA 1
ATOM 755 C C . TRP A 1 97 ? -10.627 -0.497 0.064 1.00 97.69 97 TRP A C 1
ATOM 757 O O . TRP A 1 97 ? -11.792 -0.489 0.454 1.00 97.69 97 TRP A O 1
ATOM 767 N N . LYS A 1 98 ? -10.200 -1.387 -0.824 1.00 97.50 98 LYS A N 1
ATOM 768 C CA . LYS A 1 98 ? -10.933 -2.605 -1.196 1.00 97.50 98 LYS A CA 1
ATOM 769 C C . LYS A 1 98 ? -9.918 -3.677 -1.564 1.00 97.50 98 LYS A C 1
ATOM 771 O O . LYS A 1 98 ? -8.741 -3.371 -1.610 1.00 97.50 98 LYS A O 1
ATOM 776 N N . PHE A 1 99 ? -10.309 -4.922 -1.797 1.00 98.00 99 PHE A N 1
ATOM 777 C CA . PHE A 1 99 ? -9.319 -5.942 -2.158 1.00 98.00 99 PHE A CA 1
ATOM 778 C C . PHE A 1 99 ? -8.848 -5.770 -3.604 1.00 98.00 99 PHE A C 1
ATOM 780 O O . PHE A 1 99 ? -9.658 -5.541 -4.497 1.00 98.00 99 PHE A O 1
ATOM 787 N N . CYS A 1 100 ? -7.557 -5.959 -3.844 1.00 98.12 100 CYS A N 1
ATOM 788 C CA . CYS A 1 100 ? -6.897 -5.904 -5.145 1.00 98.12 100 CYS A CA 1
ATOM 789 C C . CYS A 1 100 ? -6.401 -7.319 -5.494 1.00 98.12 100 CYS A C 1
ATOM 791 O O . CYS A 1 100 ? -5.456 -7.844 -4.895 1.00 98.12 100 CYS A O 1
ATOM 793 N N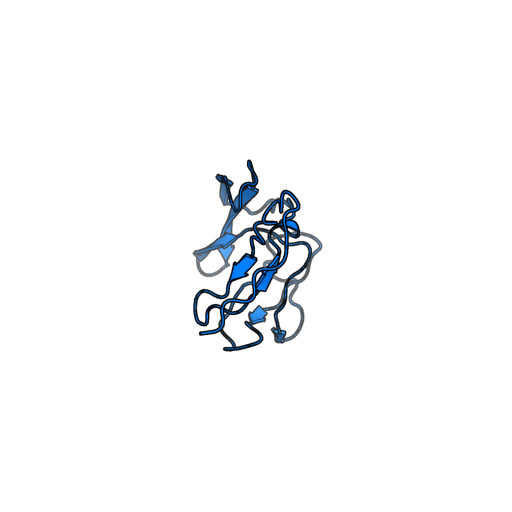 . LEU A 1 101 ? -7.087 -7.978 -6.435 1.00 98.56 101 LEU A N 1
ATOM 794 C CA . LEU A 1 101 ? -6.805 -9.353 -6.862 1.00 98.56 101 LEU A CA 1
ATOM 795 C C . LEU A 1 101 ? -5.979 -9.384 -8.150 1.00 98.56 101 LEU A C 1
ATOM 797 O O . LEU A 1 101 ? -6.149 -8.546 -9.034 1.00 98.56 101 LEU A O 1
ATOM 801 N N . CYS A 1 102 ? -5.110 -10.380 -8.297 1.00 98.56 102 CYS A N 1
ATOM 802 C CA . CYS A 1 102 ? -4.359 -10.600 -9.526 1.00 98.56 102 CYS A CA 1
ATOM 803 C C . CYS A 1 102 ? -5.312 -10.796 -10.709 1.00 98.56 102 CYS A C 1
ATOM 805 O O . CYS A 1 102 ? -6.175 -11.672 -10.674 1.00 98.56 102 CYS A O 1
ATOM 807 N N . THR A 1 103 ? -5.108 -10.032 -11.782 1.00 97.94 103 THR A N 1
ATOM 808 C CA . THR A 1 103 ? -5.932 -10.102 -13.000 1.00 97.94 103 THR A CA 1
ATOM 809 C C . THR A 1 103 ? -5.830 -11.445 -13.730 1.00 97.94 103 THR A C 1
ATOM 811 O O . THR A 1 103 ? -6.692 -11.753 -14.547 1.00 97.94 103 THR A O 1
ATOM 814 N N . HIS A 1 104 ? -4.791 -12.242 -13.452 1.00 98.19 104 HIS A N 1
ATOM 815 C CA . HIS A 1 104 ? -4.536 -13.517 -14.124 1.00 98.19 104 HIS A CA 1
ATOM 816 C C . HIS A 1 104 ? -5.045 -14.729 -13.338 1.00 98.19 104 HIS A C 1
ATOM 818 O O . HIS A 1 104 ? -5.656 -15.616 -13.927 1.00 98.19 104 HIS A O 1
ATOM 824 N N . CYS A 1 105 ? -4.790 -14.791 -12.027 1.00 98.38 105 CYS A N 1
ATOM 825 C CA . CYS A 1 105 ? -5.130 -15.962 -11.207 1.00 98.38 105 CYS A CA 1
ATOM 826 C C . CYS A 1 105 ? -6.102 -15.676 -10.054 1.00 98.38 105 CYS A C 1
ATOM 828 O O . CYS A 1 105 ? -6.448 -16.593 -9.316 1.00 98.38 105 CYS A O 1
ATOM 830 N N . GLY A 1 106 ? -6.517 -14.422 -9.849 1.00 98.00 106 GLY A N 1
ATOM 831 C CA . GLY A 1 106 ? -7.421 -14.037 -8.761 1.00 98.00 106 GLY A CA 1
ATOM 832 C C . GLY A 1 106 ? -6.793 -14.031 -7.362 1.00 98.00 106 GLY A C 1
ATOM 833 O O . GLY A 1 106 ? -7.485 -13.732 -6.394 1.00 98.00 106 GLY A O 1
ATOM 834 N N . HIS A 1 107 ? -5.495 -14.326 -7.223 1.00 98.19 107 HIS A N 1
ATOM 835 C CA . HIS A 1 107 ? -4.813 -14.293 -5.926 1.00 98.19 107 HIS A CA 1
ATOM 836 C C . HIS A 1 107 ? -4.807 -12.877 -5.329 1.00 98.19 107 HIS A C 1
ATOM 838 O O . HIS A 1 107 ? -4.549 -11.909 -6.042 1.00 98.19 107 HIS A O 1
ATOM 844 N N . HIS A 1 108 ? -5.048 -12.749 -4.024 1.00 97.88 108 HIS A N 1
ATOM 845 C CA . HIS A 1 108 ? -5.047 -11.461 -3.329 1.00 97.88 108 HIS A CA 1
ATOM 846 C C . HIS A 1 108 ? -3.637 -10.853 -3.286 1.00 97.88 108 HIS A C 1
ATOM 848 O O . HIS A 1 108 ? -2.716 -11.442 -2.724 1.00 97.88 108 HIS A O 1
ATOM 854 N N . LEU A 1 109 ? -3.464 -9.679 -3.896 1.00 98.31 109 LEU A N 1
ATOM 855 C CA . LEU A 1 109 ? -2.175 -8.984 -3.984 1.00 98.31 109 LEU A CA 1
ATOM 856 C C . LEU A 1 109 ? -2.026 -7.878 -2.934 1.00 98.31 109 LEU A C 1
ATOM 858 O O . LEU A 1 109 ? -0.907 -7.569 -2.531 1.00 98.31 109 LEU A O 1
ATOM 862 N N . GLY A 1 110 ? -3.138 -7.277 -2.516 1.00 97.81 110 GLY A N 1
ATOM 863 C CA . GLY A 1 110 ? -3.168 -6.146 -1.596 1.00 97.81 110 GLY A CA 1
ATOM 864 C C . GLY A 1 110 ? -4.510 -5.426 -1.658 1.00 97.81 110 GLY A C 1
ATOM 865 O O . GLY A 1 110 ? -5.537 -6.055 -1.912 1.00 97.81 110 GLY A O 1
ATOM 866 N N . TRP A 1 111 ? -4.487 -4.105 -1.493 1.00 97.81 111 TRP A N 1
ATOM 867 C CA . TRP A 1 111 ? -5.680 -3.263 -1.435 1.00 97.81 111 TRP A CA 1
ATOM 868 C C . TRP A 1 111 ? -5.608 -2.082 -2.399 1.00 97.81 111 TRP A C 1
ATOM 870 O O . TRP A 1 111 ? -4.484 -1.557 -2.568 1.00 97.81 111 TRP A O 1
#

Sequence (111 aa):
MSTRYLTNAASTVLSMNFLLCRECGADTADSSYLYNIFSPLALVQSNQSLFGRHSVPVQFLENPLGIRFRVVTLSKASCTGVDQWQSDFSWFPGYAWKFCLCTHCGHHLGW

Radius of gyration: 17.72 Å; chains: 1; bounding box: 43×32×52 Å

Organism: Timema poppense (NCBI:txid170557)

pLDDT: mean 89.0, std 16.87, range [39.16, 98.56]

Secondary structure (DSSP, 8-state):
-----------------EEE-TTT--EEEEGGGB-----TT-SEEEEEEETTEEEEEEEEEE-TTS-EEEE--BS----EEEEEEE-TT-SSTT--EEEEE-TTT--EEE-

InterPro domains:
  IPR034750 CULT domain [PS51788] (16-111)
  IPR034750 CULT domain [cd15777] (19-111)